Protein AF-A0AA43QFJ7-F1 (afdb_monomer_lite)

Secondary structure (DSSP, 8-state):
------------TTHHHHHHHHHHHHHHHHHHHHHHHHHHHHHHHHHHHHHHHHHHHHHHHHHHHHHHHHHH-----EE-TTS-EEPPP--HHHHS--HHHHHHHHHHHHHHHHHHHHHHHHHHHHHHHHHHTHHHHHHHHHHHHHHHHHHTT-

Organism: NCBI:txid258253

Structure (mmCIF, N/CA/C/O backbone):
data_AF-A0AA43QFJ7-F1
#
_entry.id   AF-A0AA43QFJ7-F1
#
loop_
_atom_site.group_PDB
_atom_site.id
_atom_site.type_symbol
_atom_site.label_atom_id
_atom_site.label_alt_id
_atom_site.label_comp_id
_atom_site.label_asym_id
_atom_site.label_entity_id
_atom_site.label_seq_id
_atom_site.pdbx_PDB_ins_code
_atom_site.Cartn_x
_atom_site.Cartn_y
_atom_site.Cartn_z
_atom_site.occupancy
_atom_site.B_iso_or_equiv
_atom_site.auth_seq_id
_atom_site.auth_comp_id
_atom_site.auth_asym_id
_atom_site.auth_atom_id
_atom_site.pdbx_PDB_model_num
ATOM 1 N N . MET A 1 1 ? -0.408 28.239 -64.544 1.00 41.22 1 MET A N 1
ATOM 2 C CA . MET A 1 1 ? 0.922 28.441 -63.925 1.00 41.22 1 MET A CA 1
ATOM 3 C C . MET A 1 1 ? 0.980 27.596 -62.665 1.00 41.22 1 MET A C 1
ATOM 5 O O . MET A 1 1 ? 0.421 27.984 -61.653 1.00 41.22 1 MET A O 1
ATOM 9 N N . SER A 1 2 ? 1.552 26.397 -62.775 1.00 46.28 2 SER A N 1
ATOM 10 C CA . SER A 1 2 ? 1.697 25.427 -61.686 1.00 46.28 2 SER A CA 1
ATOM 11 C C . SER A 1 2 ? 3.183 25.333 -61.350 1.00 46.28 2 SER A C 1
ATOM 13 O O . SER A 1 2 ? 3.989 25.099 -62.250 1.00 46.28 2 SER A O 1
ATOM 15 N N . ARG A 1 3 ? 3.562 25.575 -60.092 1.00 42.09 3 ARG A N 1
ATOM 16 C CA . ARG A 1 3 ? 4.912 25.294 -59.591 1.00 42.09 3 ARG A CA 1
ATOM 17 C C . ARG A 1 3 ? 4.813 24.133 -58.614 1.00 42.09 3 ARG A C 1
ATOM 19 O O . ARG A 1 3 ? 4.300 24.271 -57.510 1.00 42.09 3 ARG A O 1
ATOM 26 N N . SER A 1 4 ? 5.290 22.993 -59.099 1.00 46.59 4 SER A N 1
ATOM 27 C CA . SER A 1 4 ? 5.502 21.750 -58.374 1.00 46.59 4 SER A CA 1
ATOM 28 C C . SER A 1 4 ? 6.546 21.970 -57.280 1.00 46.59 4 SER A C 1
ATOM 30 O O . SER A 1 4 ? 7.730 22.127 -57.574 1.00 46.59 4 SER A O 1
ATOM 32 N N . SER A 1 5 ? 6.117 21.971 -56.020 1.00 48.91 5 SER A N 1
ATOM 33 C CA . SER A 1 5 ? 7.008 21.821 -54.867 1.00 48.91 5 SER A CA 1
ATOM 34 C C . SER A 1 5 ? 7.294 20.335 -54.669 1.00 48.91 5 SER A C 1
ATOM 36 O O . SER A 1 5 ? 6.715 19.678 -53.813 1.00 48.91 5 SER A O 1
ATOM 38 N N . SER A 1 6 ? 8.167 19.796 -55.515 1.00 50.19 6 SER A N 1
ATOM 39 C CA . SER A 1 6 ? 8.721 18.444 -55.392 1.00 50.19 6 SER A CA 1
ATOM 40 C C . SER A 1 6 ? 10.225 18.578 -55.189 1.00 50.19 6 SER A C 1
ATOM 42 O O . SER A 1 6 ? 11.027 18.182 -56.029 1.00 50.19 6 SER A O 1
ATOM 44 N N . ALA A 1 7 ? 10.607 19.239 -54.098 1.00 45.66 7 ALA A N 1
ATOM 45 C CA . ALA A 1 7 ? 11.996 19.354 -53.700 1.00 45.66 7 ALA A CA 1
ATOM 46 C C . ALA A 1 7 ? 12.342 18.192 -52.761 1.00 45.66 7 ALA A C 1
ATOM 48 O O . ALA A 1 7 ? 12.100 18.236 -51.562 1.00 45.66 7 ALA A O 1
ATOM 49 N N . LEU A 1 8 ? 12.947 17.172 -53.368 1.00 50.47 8 LEU A N 1
ATOM 50 C CA . LEU A 1 8 ? 14.216 16.640 -52.884 1.00 50.47 8 LEU A CA 1
ATOM 51 C C . LEU A 1 8 ? 14.206 15.926 -51.515 1.00 50.47 8 LEU A C 1
ATOM 53 O O . LEU A 1 8 ? 14.966 16.271 -50.616 1.00 50.47 8 LEU A O 1
ATOM 57 N N . SER A 1 9 ? 13.450 14.833 -51.395 1.00 52.19 9 SER A N 1
ATOM 58 C CA . SER A 1 9 ? 13.774 13.764 -50.438 1.00 52.19 9 SER A CA 1
ATOM 59 C C . SER A 1 9 ? 14.881 12.870 -51.019 1.00 52.19 9 SER A C 1
ATOM 61 O O . SER A 1 9 ? 14.648 11.713 -51.370 1.00 52.19 9 SER A O 1
ATOM 63 N N . LEU A 1 10 ? 16.088 13.415 -51.189 1.00 49.78 1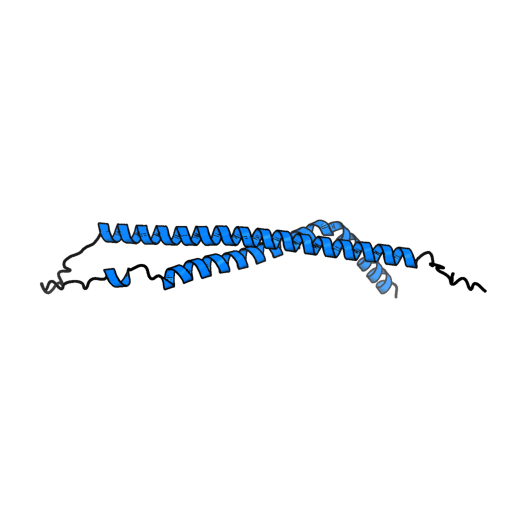0 LEU A N 1
ATOM 64 C CA . LEU A 1 10 ? 17.268 12.598 -51.470 1.00 49.78 10 LEU A CA 1
ATOM 65 C C . LEU A 1 10 ? 17.819 12.108 -50.126 1.00 49.78 10 LEU A C 1
ATOM 67 O O . LEU A 1 10 ? 18.790 12.645 -49.600 1.00 49.78 10 LEU A O 1
ATOM 71 N N . GLY A 1 11 ? 17.123 11.133 -49.537 1.00 50.56 11 GLY A N 1
ATOM 72 C CA . GLY A 1 11 ? 17.583 10.433 -48.344 1.00 50.56 11 GLY A CA 1
ATOM 73 C C . GLY A 1 11 ? 18.870 9.687 -48.675 1.00 50.56 11 GLY A C 1
ATOM 74 O O . GLY A 1 11 ? 18.864 8.750 -49.473 1.00 50.56 11 GLY A O 1
ATOM 75 N N . LEU A 1 12 ? 19.982 10.135 -48.095 1.00 55.50 12 LEU A N 1
ATOM 76 C CA . LEU A 1 12 ? 21.223 9.373 -48.081 1.00 55.50 12 LEU A CA 1
ATOM 77 C C . LEU A 1 12 ? 20.933 8.007 -47.436 1.00 55.50 12 LEU A C 1
ATOM 79 O O . LEU A 1 12 ? 20.275 7.971 -46.396 1.00 55.50 12 LEU A O 1
ATOM 83 N N . PRO A 1 13 ? 21.433 6.894 -47.999 1.00 55.53 13 PRO A N 1
ATOM 84 C CA . PRO A 1 13 ? 21.091 5.544 -47.553 1.00 55.53 13 PRO A CA 1
ATOM 85 C C . PRO A 1 13 ? 21.501 5.213 -46.110 1.00 55.53 13 PRO A C 1
ATOM 87 O O . PRO A 1 13 ? 21.195 4.122 -45.676 1.00 55.53 13 PRO A O 1
ATOM 90 N N . GLY A 1 14 ? 22.176 6.108 -45.378 1.00 63.06 14 GLY A N 1
ATOM 91 C CA . GLY A 1 14 ? 22.460 5.941 -43.947 1.00 63.06 14 GLY A CA 1
ATOM 92 C C . GLY A 1 14 ? 21.538 6.727 -43.004 1.00 63.06 14 GLY A C 1
ATOM 93 O O . GLY A 1 14 ? 21.453 6.377 -41.836 1.00 63.06 14 GLY A O 1
ATOM 94 N N . ASP A 1 15 ? 20.833 7.761 -43.481 1.00 73.81 15 ASP A N 1
ATOM 95 C CA . ASP A 1 15 ? 20.018 8.628 -42.609 1.00 73.81 15 ASP A CA 1
ATOM 96 C C . ASP A 1 15 ? 18.729 7.914 -42.178 1.00 73.81 15 ASP A C 1
ATOM 98 O O . ASP A 1 15 ? 18.428 7.831 -40.992 1.00 73.81 15 ASP A O 1
ATOM 102 N N . ASN A 1 16 ? 18.025 7.277 -43.122 1.00 74.69 16 ASN A N 1
ATOM 103 C CA . ASN A 1 16 ? 16.802 6.513 -42.837 1.00 74.69 16 ASN A CA 1
ATOM 104 C C . ASN A 1 16 ? 17.035 5.350 -41.858 1.00 74.69 16 ASN A C 1
ATOM 106 O O . ASN A 1 16 ? 16.166 5.051 -41.036 1.00 74.69 16 ASN A O 1
ATOM 110 N N . ASP A 1 17 ? 18.207 4.720 -41.923 1.00 77.00 17 ASP A N 1
ATOM 111 C CA . ASP A 1 17 ? 18.602 3.601 -41.066 1.00 77.00 17 ASP A CA 1
ATOM 112 C C . ASP A 1 17 ? 18.770 4.049 -39.608 1.00 77.00 17 ASP A C 1
ATOM 114 O O . ASP A 1 17 ? 18.406 3.333 -38.671 1.00 77.00 17 ASP A O 1
ATOM 118 N N . ASP A 1 18 ? 19.303 5.256 -39.414 1.00 75.94 18 ASP A N 1
ATOM 119 C CA . ASP A 1 18 ? 19.493 5.860 -38.101 1.00 75.94 18 ASP A CA 1
ATOM 120 C C . ASP A 1 18 ? 18.160 6.333 -37.503 1.00 75.94 18 ASP A C 1
ATOM 122 O O . ASP A 1 18 ? 17.945 6.187 -36.295 1.00 75.94 18 ASP A O 1
ATOM 126 N N . ILE A 1 19 ? 17.226 6.830 -38.328 1.00 78.56 19 ILE A N 1
ATOM 127 C CA . ILE A 1 19 ? 15.863 7.154 -37.868 1.00 78.56 19 ILE A CA 1
ATOM 128 C C . ILE A 1 19 ? 15.119 5.878 -37.454 1.00 78.56 19 ILE A C 1
ATOM 130 O O . ILE A 1 19 ? 14.473 5.862 -36.405 1.00 78.56 19 ILE A O 1
ATOM 134 N N . ALA A 1 20 ? 15.251 4.795 -38.226 1.00 81.44 20 ALA A N 1
ATOM 135 C CA . ALA A 1 20 ? 14.644 3.506 -37.898 1.00 81.44 20 ALA A CA 1
ATOM 136 C C . ALA A 1 20 ? 15.188 2.935 -36.578 1.00 81.44 20 ALA A C 1
ATOM 138 O O . ALA A 1 20 ? 14.407 2.518 -35.724 1.00 81.44 20 ALA A O 1
ATOM 139 N N . ARG A 1 21 ? 16.509 2.994 -36.352 1.00 77.50 21 ARG A N 1
ATOM 140 C CA . ARG A 1 21 ? 17.114 2.552 -35.082 1.00 77.50 21 ARG A CA 1
ATOM 141 C C . ARG A 1 21 ? 16.648 3.363 -33.880 1.00 77.50 21 ARG A C 1
ATOM 143 O O . ARG A 1 21 ? 16.335 2.776 -32.850 1.00 77.50 21 ARG A O 1
ATOM 150 N N . ARG A 1 22 ? 16.579 4.692 -34.001 1.00 79.94 22 ARG A N 1
ATOM 151 C CA . ARG A 1 22 ? 16.072 5.550 -32.917 1.00 79.94 22 ARG A CA 1
ATOM 152 C C . ARG A 1 22 ? 14.611 5.248 -32.602 1.00 79.94 22 ARG A C 1
ATOM 154 O O . ARG A 1 22 ? 14.245 5.183 -31.437 1.00 79.94 22 ARG A O 1
ATOM 161 N N . ALA A 1 23 ? 13.796 5.006 -33.628 1.00 81.81 23 ALA A N 1
ATOM 162 C CA . ALA A 1 23 ? 12.400 4.632 -33.441 1.00 81.81 23 ALA A CA 1
ATOM 163 C C . ALA A 1 23 ? 12.250 3.289 -32.702 1.00 81.81 23 ALA A C 1
ATOM 165 O O . ALA A 1 23 ? 11.375 3.164 -31.847 1.00 81.81 23 ALA A O 1
ATOM 166 N N . GLU A 1 24 ? 13.107 2.303 -32.988 1.00 82.00 24 GLU A N 1
ATOM 167 C CA . GLU A 1 24 ? 13.134 1.018 -32.274 1.00 82.00 24 GLU A CA 1
ATOM 168 C C . GLU A 1 24 ? 13.603 1.154 -30.815 1.00 82.00 24 GLU A C 1
ATOM 170 O O . GLU A 1 24 ? 13.032 0.516 -29.928 1.00 82.00 24 GLU A O 1
ATOM 175 N N . GLU A 1 25 ? 14.615 1.985 -30.548 1.00 81.62 25 GLU A N 1
ATOM 176 C CA . GLU A 1 25 ? 15.089 2.276 -29.186 1.00 81.62 25 GLU A CA 1
ATOM 177 C C . GLU A 1 25 ? 14.009 2.986 -28.359 1.00 81.62 25 GLU A C 1
ATOM 179 O O . GLU A 1 25 ? 13.677 2.526 -27.266 1.00 81.62 25 GLU A O 1
ATOM 184 N N . ASP A 1 26 ? 13.365 4.009 -28.925 1.00 83.75 26 ASP A N 1
ATOM 185 C CA . ASP A 1 26 ? 12.245 4.711 -28.294 1.00 83.75 26 ASP A CA 1
ATOM 186 C C . ASP A 1 26 ? 11.067 3.769 -27.996 1.00 83.75 26 ASP A C 1
ATOM 188 O O . ASP A 1 26 ? 10.393 3.898 -26.971 1.00 83.75 26 ASP A O 1
ATOM 192 N N . GLN A 1 27 ? 10.785 2.822 -28.898 1.00 82.50 27 GLN A N 1
ATOM 193 C CA . GLN A 1 27 ? 9.736 1.823 -28.701 1.00 82.50 27 GLN A CA 1
ATOM 194 C C . GLN A 1 27 ? 10.071 0.903 -27.521 1.00 82.50 27 GLN A C 1
ATOM 196 O O . GLN A 1 27 ? 9.234 0.676 -26.649 1.00 82.50 27 GLN A O 1
ATOM 201 N N . ARG A 1 28 ? 11.317 0.426 -27.462 1.00 79.75 28 ARG A N 1
ATOM 202 C CA . ARG A 1 28 ? 11.806 -0.466 -26.407 1.00 79.75 28 ARG A CA 1
ATOM 203 C C . ARG A 1 28 ? 11.820 0.208 -25.037 1.00 79.75 28 ARG A C 1
ATOM 205 O O . ARG A 1 28 ? 11.461 -0.432 -24.048 1.00 79.75 28 ARG A O 1
ATOM 212 N N . ASP A 1 29 ? 12.198 1.481 -24.974 1.00 80.31 29 ASP A N 1
ATOM 213 C CA . ASP A 1 29 ? 12.162 2.257 -23.735 1.00 80.31 29 ASP A CA 1
ATOM 214 C C . ASP A 1 29 ? 10.722 2.434 -23.243 1.00 80.31 29 ASP A C 1
ATOM 216 O O . ASP A 1 29 ? 10.438 2.203 -22.064 1.00 80.31 29 ASP A O 1
ATOM 220 N N . ARG A 1 30 ? 9.781 2.750 -24.146 1.00 83.19 30 ARG A N 1
ATOM 221 C CA . ARG A 1 30 ? 8.348 2.816 -23.815 1.00 83.19 30 ARG A CA 1
ATOM 222 C C . ARG A 1 30 ? 7.829 1.487 -23.271 1.00 83.19 30 ARG A C 1
ATOM 224 O O . ARG A 1 30 ? 7.177 1.487 -22.229 1.00 83.19 30 ARG A O 1
ATOM 231 N N . ASP A 1 31 ? 8.169 0.372 -23.909 1.00 82.50 31 ASP A N 1
ATOM 232 C CA . ASP A 1 31 ? 7.750 -0.962 -23.469 1.00 82.50 31 ASP A CA 1
ATOM 233 C C . ASP A 1 31 ? 8.315 -1.319 -22.082 1.00 82.50 31 ASP A C 1
ATOM 235 O O . ASP A 1 31 ? 7.616 -1.901 -21.244 1.00 82.50 31 ASP A O 1
ATOM 239 N N . ALA A 1 32 ? 9.561 -0.927 -21.795 1.00 78.44 32 ALA A N 1
ATOM 240 C CA . ALA A 1 32 ? 10.181 -1.121 -20.486 1.00 78.44 32 ALA A CA 1
ATOM 241 C C . ALA A 1 32 ? 9.493 -0.287 -19.390 1.00 78.44 32 ALA A C 1
ATOM 243 O O . ALA A 1 32 ? 9.218 -0.803 -18.301 1.00 78.44 32 ALA A O 1
ATOM 244 N N . PHE A 1 33 ? 9.164 0.977 -19.672 1.00 82.25 33 PHE A N 1
ATOM 245 C CA . PHE A 1 33 ? 8.394 1.820 -18.753 1.00 82.25 33 PHE A CA 1
ATOM 246 C C . PHE A 1 33 ? 6.989 1.267 -18.502 1.00 82.25 33 PHE A C 1
ATOM 248 O O . PHE A 1 33 ? 6.526 1.247 -17.355 1.00 82.25 33 PHE A O 1
ATOM 255 N N . ASP A 1 34 ? 6.321 0.774 -19.543 1.00 84.38 34 ASP A N 1
ATOM 256 C CA . A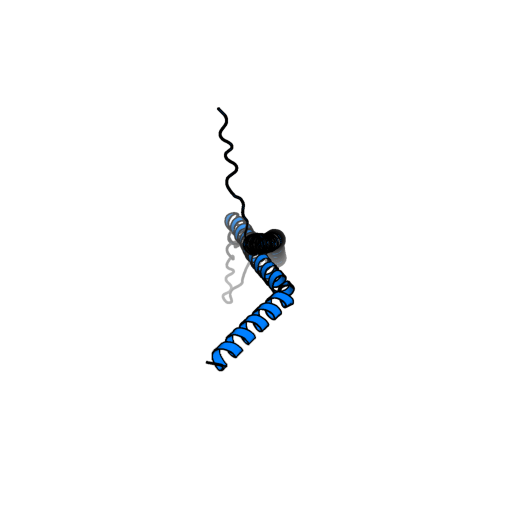SP A 1 34 ? 4.980 0.201 -19.440 1.00 84.38 34 ASP A CA 1
ATOM 257 C C . ASP A 1 34 ? 4.985 -1.078 -18.585 1.00 84.38 34 ASP A C 1
ATOM 259 O O . ASP A 1 34 ? 4.123 -1.272 -17.719 1.00 84.38 34 ASP A O 1
ATOM 263 N N . ALA A 1 35 ? 6.016 -1.914 -18.738 1.00 78.56 35 ALA A N 1
ATOM 264 C CA . ALA A 1 35 ? 6.219 -3.106 -17.920 1.00 78.56 35 ALA A CA 1
ATOM 265 C C . ALA A 1 35 ? 6.417 -2.770 -16.430 1.00 78.56 35 ALA A C 1
ATOM 267 O O . ALA A 1 35 ? 5.742 -3.356 -15.578 1.00 78.56 35 ALA A O 1
ATOM 268 N N . VAL A 1 36 ? 7.277 -1.794 -16.108 1.00 80.94 36 VAL A N 1
ATOM 269 C CA . VAL A 1 36 ? 7.497 -1.320 -14.725 1.00 80.94 36 VAL A CA 1
ATOM 270 C C . VAL A 1 36 ? 6.215 -0.747 -14.126 1.00 80.94 36 VAL A C 1
ATOM 272 O O . VAL A 1 36 ? 5.888 -1.000 -12.964 1.00 80.94 36 VAL A O 1
ATOM 275 N N . THR A 1 37 ? 5.459 0.005 -14.923 1.00 82.81 37 THR A N 1
ATOM 276 C CA . THR A 1 37 ? 4.215 0.642 -14.485 1.00 82.81 37 THR A CA 1
ATOM 277 C C . THR A 1 37 ? 3.162 -0.413 -14.149 1.00 82.81 37 THR A C 1
ATOM 279 O O . THR A 1 37 ? 2.534 -0.347 -13.090 1.00 82.81 37 THR A O 1
ATOM 282 N N . ARG A 1 38 ? 3.020 -1.452 -14.982 1.00 82.38 38 ARG A N 1
ATOM 283 C CA . ARG A 1 38 ? 2.104 -2.574 -14.721 1.00 82.38 38 ARG A CA 1
ATOM 284 C C . ARG A 1 38 ? 2.480 -3.352 -13.465 1.00 82.38 38 ARG A C 1
ATOM 286 O O . ARG A 1 38 ? 1.607 -3.626 -12.641 1.00 82.38 38 ARG A O 1
ATOM 293 N N . THR A 1 39 ? 3.754 -3.694 -13.274 1.00 82.31 39 THR A N 1
ATOM 294 C CA . THR A 1 39 ? 4.176 -4.428 -12.070 1.00 82.31 39 THR A CA 1
ATOM 295 C C . THR A 1 39 ? 4.054 -3.578 -10.809 1.00 82.31 39 THR A C 1
ATOM 297 O O . THR A 1 39 ? 3.668 -4.106 -9.767 1.00 82.31 39 THR A O 1
ATOM 300 N N . SER A 1 40 ? 4.297 -2.268 -10.893 1.00 81.56 40 SER A N 1
ATOM 301 C CA . SER A 1 40 ? 4.066 -1.324 -9.794 1.00 81.56 40 SER A CA 1
ATOM 302 C C . SER A 1 40 ? 2.588 -1.239 -9.407 1.00 81.56 40 SER A C 1
ATOM 304 O O . SER A 1 40 ? 2.247 -1.356 -8.229 1.00 81.56 40 SER A O 1
ATOM 306 N N . LEU A 1 41 ? 1.685 -1.126 -10.388 1.00 84.50 41 LEU A N 1
ATOM 307 C CA . LEU A 1 41 ? 0.236 -1.116 -10.156 1.00 84.50 41 LEU A CA 1
ATOM 308 C C . LEU A 1 41 ? -0.245 -2.421 -9.510 1.00 84.50 41 LEU A C 1
ATOM 310 O O . LEU A 1 41 ? -0.985 -2.390 -8.522 1.00 84.50 41 LEU A O 1
ATOM 314 N N . ASN A 1 42 ? 0.226 -3.564 -10.012 1.00 85.50 42 ASN A N 1
ATOM 315 C CA . ASN A 1 42 ? -0.090 -4.875 -9.445 1.00 85.50 42 ASN A CA 1
ATOM 316 C C . ASN A 1 42 ? 0.444 -5.013 -8.012 1.00 85.50 42 ASN A C 1
ATOM 318 O O . ASN A 1 42 ? -0.268 -5.491 -7.124 1.00 85.50 42 ASN A O 1
ATOM 322 N N . GLY A 1 43 ? 1.668 -4.543 -7.765 1.00 80.25 43 GLY A N 1
ATOM 323 C CA . GLY A 1 43 ? 2.273 -4.502 -6.439 1.00 80.25 43 GLY A CA 1
ATOM 324 C C . GLY A 1 43 ? 1.485 -3.624 -5.469 1.00 80.25 43 GLY A C 1
ATOM 325 O O . GLY A 1 43 ? 1.210 -4.043 -4.346 1.00 80.25 43 GLY A O 1
ATOM 326 N N . ARG A 1 44 ? 1.030 -2.445 -5.910 1.00 84.06 44 ARG A N 1
ATOM 327 C CA . ARG A 1 44 ? 0.211 -1.525 -5.107 1.00 84.06 44 ARG A CA 1
ATOM 328 C C . ARG A 1 44 ? -1.126 -2.145 -4.714 1.00 84.06 44 ARG A C 1
ATOM 330 O O . ARG A 1 44 ? -1.513 -2.068 -3.550 1.00 84.06 44 ARG A O 1
ATOM 337 N N . ASN A 1 45 ? -1.814 -2.781 -5.662 1.00 86.81 45 ASN A N 1
ATOM 338 C CA . ASN A 1 45 ? -3.095 -3.441 -5.405 1.00 86.81 45 ASN A CA 1
ATOM 339 C C . ASN A 1 45 ? -2.928 -4.622 -4.441 1.00 86.81 45 ASN A C 1
ATOM 341 O O . ASN A 1 45 ? -3.686 -4.751 -3.481 1.00 86.81 45 ASN A O 1
ATOM 345 N N . THR A 1 46 ? -1.892 -5.438 -4.647 1.00 86.19 46 THR A N 1
ATOM 346 C CA . THR A 1 46 ? -1.577 -6.572 -3.764 1.00 86.19 46 THR A CA 1
ATOM 347 C C . THR A 1 46 ? -1.221 -6.090 -2.358 1.00 86.19 46 THR A C 1
ATOM 349 O O . THR A 1 46 ? -1.736 -6.615 -1.373 1.00 86.19 46 THR A O 1
ATOM 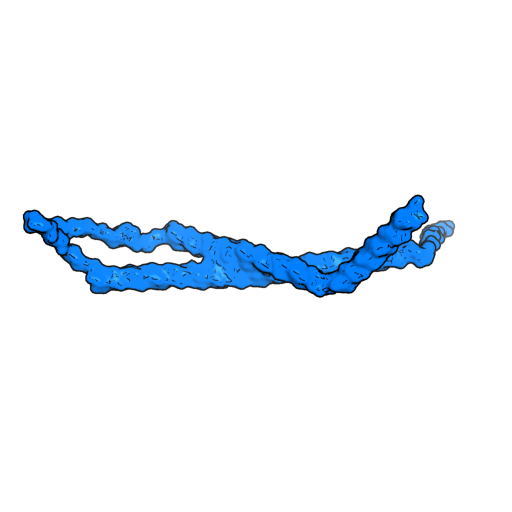352 N N . GLY A 1 47 ? -0.406 -5.038 -2.257 1.00 81.44 47 GLY A N 1
ATOM 353 C CA . GLY A 1 47 ? -0.049 -4.395 -0.996 1.00 81.44 47 GLY A CA 1
ATOM 354 C C . GLY A 1 47 ? -1.263 -3.833 -0.258 1.00 81.44 47 GLY A C 1
ATOM 355 O O . GLY A 1 47 ? -1.397 -4.053 0.941 1.00 81.44 47 GLY A O 1
ATOM 356 N N . LEU A 1 48 ? -2.197 -3.187 -0.962 1.00 86.75 48 LEU A N 1
ATOM 357 C CA . LEU A 1 48 ? -3.440 -2.678 -0.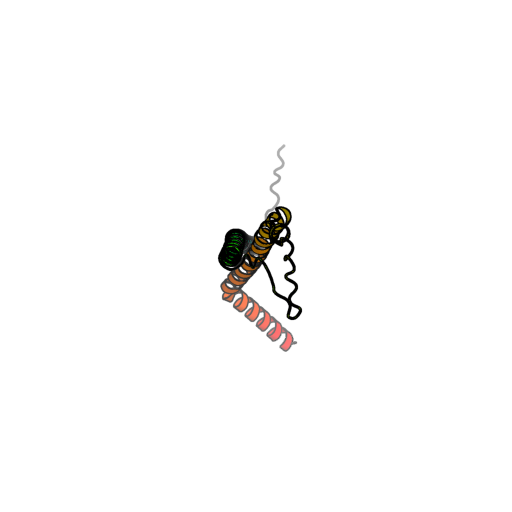374 1.00 86.75 48 LEU A CA 1
ATOM 358 C C . LEU A 1 48 ? -4.295 -3.811 0.216 1.00 86.75 48 LEU A C 1
ATOM 360 O O . LEU A 1 48 ? -4.739 -3.714 1.360 1.00 86.75 48 LEU A O 1
ATOM 364 N N . VAL A 1 49 ? -4.508 -4.894 -0.542 1.00 88.06 49 VAL A N 1
ATOM 365 C CA . VAL A 1 49 ? -5.289 -6.056 -0.083 1.00 88.06 49 VAL A CA 1
ATOM 366 C C . VAL A 1 49 ? -4.639 -6.686 1.148 1.00 88.06 49 VAL A C 1
ATOM 368 O O . VAL A 1 49 ? -5.319 -6.943 2.144 1.00 88.06 49 VAL A O 1
ATOM 371 N N . LEU A 1 50 ? -3.316 -6.868 1.119 1.00 88.19 50 LEU A N 1
ATOM 372 C CA . LEU A 1 50 ? -2.557 -7.408 2.244 1.00 88.19 50 LEU A CA 1
ATOM 373 C C . LEU A 1 50 ? -2.633 -6.488 3.475 1.00 88.19 50 LEU A C 1
ATOM 375 O O . LEU A 1 50 ? -2.847 -6.958 4.590 1.00 88.19 50 LEU A O 1
ATOM 379 N N . GLY A 1 51 ? -2.517 -5.173 3.274 1.00 84.38 51 GLY A N 1
ATOM 380 C CA . GLY A 1 51 ? -2.605 -4.161 4.327 1.00 84.38 51 GLY A CA 1
ATOM 381 C C . GLY A 1 51 ? -3.974 -4.115 5.001 1.00 84.38 51 GLY A C 1
ATOM 382 O O . GLY A 1 51 ? -4.061 -4.055 6.229 1.00 84.38 51 GLY A O 1
ATOM 383 N N . ILE A 1 52 ? -5.054 -4.210 4.219 1.00 85.69 52 ILE A N 1
ATOM 384 C CA . ILE A 1 52 ? -6.420 -4.314 4.749 1.00 85.69 52 ILE A CA 1
ATOM 385 C C . ILE A 1 52 ? -6.593 -5.632 5.516 1.00 85.69 52 ILE A C 1
ATOM 387 O O . ILE A 1 52 ? -7.136 -5.624 6.624 1.00 85.69 52 ILE A O 1
ATOM 391 N N . GLY A 1 53 ? -6.096 -6.751 4.978 1.00 86.81 53 GLY A N 1
ATOM 392 C CA . GLY A 1 53 ? -6.126 -8.052 5.652 1.00 86.81 53 GLY A CA 1
ATOM 393 C C . GLY A 1 53 ? -5.408 -8.030 7.005 1.00 86.81 53 GLY A C 1
ATOM 394 O O . GLY A 1 53 ? -5.960 -8.480 8.012 1.00 86.81 53 GLY A O 1
ATOM 395 N N . LEU A 1 54 ? -4.225 -7.415 7.061 1.00 85.94 54 LEU A N 1
ATOM 396 C CA . LEU A 1 54 ? -3.458 -7.233 8.291 1.00 85.94 54 LEU A CA 1
ATOM 397 C C . LEU A 1 54 ? -4.205 -6.350 9.302 1.00 85.94 54 LEU A C 1
ATOM 399 O O . LEU A 1 54 ? -4.278 -6.689 10.483 1.00 85.94 54 LEU A O 1
ATOM 403 N N . ALA A 1 55 ? -4.837 -5.263 8.853 1.00 84.44 55 ALA A N 1
ATOM 404 C CA . ALA A 1 55 ? -5.650 -4.411 9.721 1.00 84.44 55 ALA A CA 1
ATOM 405 C C . ALA A 1 55 ? -6.839 -5.173 10.342 1.00 84.44 55 ALA A C 1
ATOM 407 O O . ALA A 1 55 ? -7.134 -5.011 11.531 1.00 84.44 55 ALA A O 1
ATOM 408 N N . VAL A 1 56 ? -7.500 -6.042 9.568 1.00 83.50 56 VAL A N 1
ATOM 409 C CA . VAL A 1 56 ? -8.575 -6.917 10.069 1.00 83.50 56 VAL A CA 1
ATOM 410 C C . VAL A 1 56 ? -8.034 -7.938 11.071 1.00 83.50 56 VAL A C 1
ATOM 412 O O . VAL A 1 56 ? -8.659 -8.159 12.111 1.00 83.50 56 VAL A O 1
ATOM 415 N N . TYR A 1 57 ? -6.868 -8.526 10.804 1.00 86.00 57 TYR A N 1
ATOM 416 C CA . TYR A 1 57 ? -6.217 -9.461 11.719 1.00 86.00 57 TYR A CA 1
ATOM 417 C C . TYR A 1 57 ? -5.875 -8.808 13.069 1.00 86.00 57 TYR A C 1
ATOM 419 O O . TYR A 1 57 ? -6.299 -9.304 14.112 1.00 86.00 57 TYR A O 1
ATOM 427 N N . LEU A 1 58 ? -5.222 -7.638 13.063 1.00 82.44 58 LEU A N 1
ATOM 428 C CA . LEU A 1 58 ? -4.918 -6.882 14.288 1.00 82.44 58 LEU A CA 1
ATOM 429 C C . LEU A 1 58 ? -6.176 -6.539 15.095 1.00 82.44 58 LEU A C 1
ATOM 431 O O . LEU A 1 58 ? -6.143 -6.496 16.328 1.00 82.44 58 LEU A O 1
ATOM 435 N N . ARG A 1 59 ? -7.296 -6.285 14.413 1.00 79.44 59 ARG A N 1
ATOM 436 C CA . ARG A 1 59 ? -8.577 -6.029 15.072 1.00 79.44 59 ARG A CA 1
ATOM 437 C C . ARG A 1 59 ? -9.121 -7.281 15.760 1.00 79.44 59 ARG A C 1
ATOM 439 O O . ARG A 1 59 ? -9.595 -7.168 16.889 1.00 79.44 59 ARG A O 1
ATOM 446 N N . ARG A 1 60 ? -9.018 -8.444 15.110 1.00 81.12 60 ARG A N 1
ATOM 447 C CA . ARG A 1 60 ? -9.450 -9.742 15.656 1.00 81.12 60 ARG A CA 1
ATOM 448 C C . ARG A 1 60 ? -8.642 -10.153 16.886 1.00 81.12 60 ARG A C 1
ATOM 450 O O . ARG A 1 60 ? -9.230 -10.556 17.886 1.00 81.12 60 ARG A O 1
ATOM 457 N N . GLU A 1 61 ? -7.324 -9.988 16.850 1.00 81.50 61 GLU A N 1
ATOM 458 C CA . GLU A 1 61 ? -6.466 -10.306 17.999 1.00 81.50 61 GLU A CA 1
ATOM 459 C C . GLU A 1 61 ? -6.765 -9.413 19.205 1.00 81.50 61 GLU A C 1
ATOM 461 O O . GLU A 1 61 ? -6.884 -9.891 20.332 1.00 81.50 61 GLU A O 1
ATOM 466 N N . LYS A 1 62 ? -7.021 -8.119 18.980 1.00 74.44 62 LYS A N 1
ATOM 467 C CA . LYS A 1 62 ? -7.446 -7.226 20.066 1.00 74.44 62 LYS A CA 1
ATOM 468 C C . LYS A 1 62 ? -8.774 -7.650 20.679 1.00 74.44 62 LYS A C 1
ATOM 470 O O . LYS A 1 62 ? -8.887 -7.640 21.898 1.00 74.44 62 LYS A O 1
ATOM 475 N N . THR A 1 63 ? -9.768 -8.032 19.875 1.00 77.19 63 THR A N 1
ATOM 476 C CA . THR A 1 63 ? -11.046 -8.522 20.418 1.00 77.19 63 THR A CA 1
ATOM 477 C C . THR A 1 63 ? -10.884 -9.817 21.211 1.00 77.19 63 THR A C 1
ATOM 479 O O . THR A 1 63 ? -11.522 -9.954 22.247 1.00 77.19 63 THR A O 1
ATOM 482 N N . ARG A 1 64 ? -9.982 -10.715 20.794 1.00 78.56 64 ARG A N 1
ATOM 483 C CA . ARG A 1 64 ? -9.668 -11.950 21.529 1.00 78.56 64 ARG A CA 1
ATOM 484 C C . ARG A 1 64 ? -8.999 -11.668 22.869 1.00 78.56 64 ARG A C 1
ATOM 486 O O . ARG A 1 64 ? -9.403 -12.238 23.869 1.00 78.56 64 ARG A O 1
ATOM 493 N N . LEU A 1 65 ? -8.039 -10.744 22.907 1.00 74.94 65 LEU A N 1
ATOM 494 C CA . LEU A 1 65 ? -7.422 -10.276 24.154 1.00 74.94 65 LEU A CA 1
ATOM 495 C C . LEU A 1 65 ? -8.458 -9.644 25.093 1.00 74.94 65 LEU A C 1
ATOM 497 O O . LEU A 1 65 ? -8.438 -9.889 26.294 1.00 74.94 65 LEU A O 1
ATOM 501 N N . PHE A 1 66 ? -9.390 -8.865 24.541 1.00 72.62 66 PHE A N 1
ATOM 502 C CA . PHE A 1 66 ? -10.492 -8.280 25.301 1.00 72.62 66 PHE A CA 1
ATOM 503 C C . PHE A 1 66 ? -11.413 -9.312 25.923 1.00 72.62 66 PHE A C 1
ATOM 505 O O . PHE A 1 66 ? -11.791 -9.191 27.085 1.00 72.62 66 PHE A O 1
ATOM 512 N N . GLU A 1 67 ? -11.794 -10.302 25.133 1.00 72.56 67 GLU A N 1
ATOM 513 C CA . GLU A 1 67 ? -12.658 -11.384 25.564 1.00 72.56 67 GLU A CA 1
ATOM 514 C C . GLU A 1 67 ? -11.949 -12.270 26.591 1.00 72.56 67 GLU A C 1
ATOM 516 O O . GLU A 1 67 ? -12.521 -12.550 27.639 1.00 72.56 67 GLU A O 1
ATOM 521 N N . ALA A 1 68 ? -10.673 -12.591 26.368 1.00 69.06 68 ALA A N 1
ATOM 522 C CA . ALA A 1 68 ? -9.844 -13.332 27.310 1.00 69.06 68 ALA A CA 1
ATOM 523 C C . ALA A 1 68 ? -9.690 -12.600 28.650 1.00 69.06 68 ALA A C 1
ATOM 525 O O . ALA A 1 68 ? -9.890 -13.219 29.685 1.00 69.06 68 ALA A O 1
ATOM 526 N N . MET A 1 69 ? -9.424 -11.287 28.659 1.00 63.78 69 MET A N 1
ATOM 527 C CA . MET A 1 69 ? -9.356 -10.514 29.910 1.00 63.78 69 MET A CA 1
ATOM 528 C C . MET A 1 69 ? -10.724 -10.363 30.581 1.00 63.78 69 MET A C 1
ATOM 530 O O . MET A 1 69 ? -10.825 -10.425 31.801 1.00 63.78 69 MET A O 1
ATOM 534 N N . LYS A 1 70 ? -11.803 -10.229 29.801 1.00 64.12 70 LYS A N 1
ATOM 535 C CA . LYS A 1 70 ? -13.170 -10.181 30.336 1.00 64.12 70 LYS A CA 1
ATOM 536 C C . LYS A 1 70 ? -13.592 -11.508 30.981 1.00 64.12 70 LYS A C 1
ATOM 538 O O . LYS A 1 70 ? -14.355 -11.480 31.943 1.00 64.12 70 LYS A O 1
ATOM 543 N N . ILE A 1 71 ? -13.136 -12.640 30.442 1.00 54.38 71 ILE A N 1
ATOM 544 C CA . ILE A 1 71 ? -13.382 -13.982 30.989 1.00 54.38 71 ILE A CA 1
ATOM 545 C C . ILE A 1 71 ? -12.439 -14.271 32.167 1.00 54.38 71 ILE A C 1
ATOM 547 O O . ILE A 1 71 ? -12.855 -14.917 33.123 1.00 54.38 71 ILE A O 1
ATOM 551 N N . ALA A 1 72 ? -11.198 -13.776 32.117 1.00 55.81 72 ALA A N 1
ATOM 552 C CA . ALA A 1 72 ? -10.191 -14.013 33.145 1.00 55.81 72 ALA A CA 1
ATOM 553 C C . ALA A 1 72 ? -10.413 -13.179 34.414 1.00 55.81 72 ALA A C 1
ATOM 555 O O . ALA A 1 72 ? -10.168 -13.680 35.506 1.00 55.81 72 ALA A O 1
ATOM 556 N N . GLU A 1 73 ? -10.870 -11.927 34.308 1.00 53.81 73 GLU A N 1
ATOM 557 C CA . GLU A 1 73 ? -10.646 -10.970 35.390 1.00 53.81 73 GLU A CA 1
ATOM 558 C C . GLU A 1 73 ? -11.712 -9.862 35.455 1.00 53.81 73 GLU A C 1
ATOM 560 O O . GLU A 1 73 ? -11.631 -8.803 34.835 1.00 53.81 73 GLU A O 1
ATOM 565 N N . ARG A 1 74 ? -12.686 -10.051 36.346 1.00 52.34 74 ARG A N 1
ATOM 566 C CA . ARG A 1 74 ? -13.057 -8.972 37.268 1.00 52.34 74 ARG A CA 1
ATOM 567 C C . ARG A 1 74 ? -12.492 -9.352 38.640 1.00 52.34 74 ARG A C 1
ATOM 569 O O . ARG A 1 74 ? -13.213 -9.996 39.397 1.00 52.34 74 ARG A O 1
ATOM 576 N N . PRO A 1 75 ? -11.235 -9.031 38.989 1.00 53.25 75 PRO A N 1
ATOM 577 C CA . PRO A 1 75 ? -10.791 -9.166 40.364 1.00 53.25 75 PRO A CA 1
ATOM 578 C C . PRO A 1 75 ? -11.455 -8.023 41.138 1.00 53.25 75 PRO A C 1
ATOM 580 O O . PRO A 1 75 ? -11.076 -6.862 41.017 1.00 53.25 75 PRO A O 1
ATOM 583 N N . ILE A 1 76 ? -12.526 -8.345 41.867 1.00 53.78 76 ILE A N 1
ATOM 584 C CA . ILE A 1 76 ? -13.366 -7.361 42.575 1.00 53.78 76 ILE A CA 1
ATOM 585 C C . ILE A 1 76 ? -12.638 -6.794 43.813 1.00 53.78 76 ILE A C 1
ATOM 587 O O . ILE A 1 76 ? -13.062 -5.789 44.371 1.00 53.78 76 ILE A O 1
ATOM 591 N N . ALA A 1 77 ? -11.502 -7.365 44.222 1.00 55.16 77 ALA A N 1
ATOM 592 C CA . ALA A 1 77 ? -10.657 -6.799 45.267 1.00 55.16 77 ALA A CA 1
ATOM 593 C C . ALA A 1 77 ? -9.229 -7.344 45.174 1.00 55.16 77 ALA A C 1
ATOM 595 O O . ALA A 1 77 ? -9.032 -8.553 45.048 1.00 55.16 77 ALA A O 1
ATOM 596 N N . VAL A 1 78 ? -8.237 -6.464 45.304 1.00 57.81 78 VAL A N 1
ATOM 597 C CA . VAL A 1 78 ? -6.872 -6.859 45.669 1.00 57.81 78 VAL A CA 1
ATOM 598 C C . VAL A 1 78 ? -6.755 -6.611 47.170 1.00 57.81 78 VAL A C 1
ATOM 600 O O . VAL A 1 78 ? -6.931 -5.483 47.631 1.00 57.81 78 VAL A O 1
ATOM 603 N N . VAL A 1 79 ? -6.535 -7.669 47.952 1.00 58.38 79 VAL A N 1
ATOM 604 C CA . VAL A 1 79 ? -6.315 -7.545 49.397 1.00 58.38 79 VAL A CA 1
ATOM 605 C C . VAL A 1 79 ? -4.852 -7.173 49.585 1.00 58.38 79 VAL A C 1
ATOM 607 O O . VAL A 1 79 ? -3.967 -8.000 49.366 1.00 58.38 79 VAL A O 1
ATOM 610 N N . LEU A 1 80 ? -4.578 -5.916 49.938 1.00 67.06 80 LEU A N 1
ATOM 611 C CA . LEU A 1 80 ? -3.218 -5.525 50.293 1.00 67.06 80 LEU A CA 1
ATOM 612 C C . LEU A 1 80 ? -2.788 -6.297 51.555 1.00 67.06 80 LEU A C 1
ATOM 614 O O . LEU A 1 80 ? -3.641 -6.617 52.387 1.00 67.06 80 LEU A O 1
ATOM 618 N N . PRO A 1 81 ? -1.478 -6.524 51.773 1.00 58.31 81 PRO A N 1
ATOM 619 C CA . PRO A 1 81 ? -0.953 -7.161 52.991 1.00 58.31 81 PRO A CA 1
ATOM 620 C C . PRO A 1 81 ? -1.441 -6.512 54.301 1.00 58.31 81 PRO A C 1
ATOM 622 O O . PRO A 1 81 ? -1.408 -7.128 55.359 1.00 58.31 81 PRO A O 1
ATOM 625 N N . ASN A 1 82 ? -1.947 -5.279 54.208 1.00 54.97 82 ASN A N 1
ATOM 626 C CA . ASN A 1 82 ? -2.474 -4.467 55.301 1.00 54.97 82 ASN A CA 1
ATOM 627 C C . ASN A 1 82 ? -3.982 -4.683 55.566 1.00 54.97 82 ASN A C 1
ATOM 629 O O . ASN A 1 82 ? -4.592 -3.896 56.286 1.00 54.97 82 ASN A O 1
ATOM 633 N N . GLY A 1 83 ? -4.622 -5.684 54.949 1.00 58.78 83 GLY A N 1
ATOM 634 C CA . GLY A 1 83 ? -6.027 -6.044 55.189 1.00 58.78 83 GLY A CA 1
ATOM 635 C C . GLY A 1 83 ? -7.072 -5.063 54.639 1.00 58.78 83 GLY A C 1
ATOM 636 O O . GLY A 1 83 ? -8.269 -5.307 54.778 1.00 58.78 83 GLY A O 1
ATOM 637 N N . LYS A 1 84 ? -6.660 -3.968 53.987 1.00 55.28 84 LYS A N 1
ATOM 638 C CA . LYS A 1 84 ? -7.572 -3.069 53.267 1.00 55.28 84 LYS A CA 1
ATOM 639 C C . LYS A 1 84 ? -7.813 -3.590 51.851 1.00 55.28 84 LYS A C 1
ATOM 641 O O . LYS A 1 84 ? -6.874 -3.723 51.069 1.00 55.28 84 LYS A O 1
ATOM 646 N N . ALA A 1 85 ? -9.076 -3.869 51.541 1.00 53.91 85 ALA A N 1
ATOM 647 C CA . ALA A 1 85 ? -9.541 -4.120 50.184 1.00 53.91 85 ALA A CA 1
ATOM 648 C C . ALA A 1 85 ? -9.807 -2.771 49.506 1.00 53.91 85 ALA A C 1
ATOM 650 O O . ALA A 1 85 ? -10.679 -2.019 49.943 1.00 53.91 85 ALA A O 1
ATOM 651 N N . GLU A 1 86 ? -9.040 -2.450 48.469 1.00 59.47 86 GLU A N 1
ATOM 652 C CA . GLU A 1 86 ? -9.229 -1.231 47.684 1.00 59.47 86 GLU A CA 1
ATOM 653 C C . GLU A 1 86 ? -9.845 -1.602 46.332 1.00 59.47 86 GLU A C 1
ATOM 655 O O . GLU A 1 86 ? -9.397 -2.534 45.657 1.00 59.47 86 GLU A O 1
ATOM 660 N N . HIS A 1 87 ? -10.936 -0.924 45.971 1.00 57.66 87 HIS A N 1
ATOM 661 C CA . HIS A 1 87 ? -11.666 -1.218 44.745 1.00 57.66 87 HIS A CA 1
ATOM 662 C C . HIS A 1 87 ? -10.837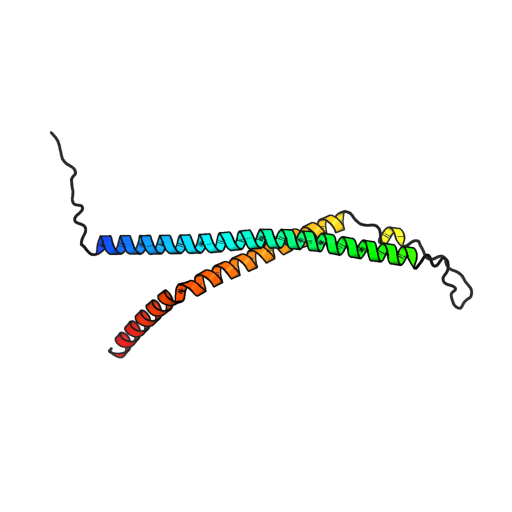 -0.719 43.561 1.00 57.66 87 HIS A C 1
ATOM 664 O O . HIS A 1 87 ? -10.600 0.482 43.427 1.00 57.66 87 HIS A O 1
ATOM 670 N N . LEU A 1 88 ? -10.395 -1.634 42.697 1.00 58.03 88 LEU A N 1
ATOM 671 C CA . LEU A 1 88 ? -9.689 -1.256 41.477 1.00 58.03 88 LEU A CA 1
ATOM 672 C C . LEU A 1 88 ? -10.622 -0.373 40.624 1.00 58.03 88 LEU A C 1
ATOM 674 O O . LEU A 1 88 ? -11.756 -0.798 40.360 1.00 58.03 88 LEU A O 1
ATOM 678 N N . PRO A 1 89 ? -10.200 0.843 40.228 1.00 63.72 89 PRO A N 1
ATOM 679 C CA . PRO A 1 89 ? -11.012 1.712 39.388 1.00 63.72 89 PRO A CA 1
ATOM 680 C C . PRO A 1 89 ? -11.262 1.037 38.038 1.00 63.72 89 PRO A C 1
ATOM 682 O O . PRO A 1 89 ? -10.387 0.363 37.496 1.00 63.72 89 PRO A O 1
ATOM 685 N N . ASP A 1 90 ? -12.471 1.204 37.504 1.00 60.47 90 ASP A N 1
ATOM 686 C CA . ASP A 1 90 ? -12.897 0.549 36.269 1.00 60.47 90 ASP A CA 1
ATOM 687 C C . ASP A 1 90 ? -11.997 0.964 35.090 1.00 60.47 90 ASP A C 1
ATOM 689 O O . ASP A 1 90 ? -12.011 2.111 34.639 1.00 60.47 90 ASP A O 1
ATOM 693 N N . LEU A 1 91 ? -11.192 0.019 34.596 1.00 61.31 91 LEU A N 1
ATOM 694 C CA . LEU A 1 91 ? -10.274 0.199 33.465 1.00 61.31 91 LEU A CA 1
ATOM 695 C C . LEU A 1 91 ? -10.978 0.013 32.107 1.00 61.31 91 LEU A C 1
ATOM 697 O O . LEU A 1 91 ? -10.391 0.307 31.059 1.00 61.31 91 LEU A O 1
ATOM 701 N N . ALA A 1 92 ? -12.247 -0.423 32.095 1.00 61.41 92 ALA A N 1
ATOM 702 C CA . ALA A 1 92 ? -13.045 -0.592 30.880 1.00 61.41 92 ALA A CA 1
ATOM 703 C C . ALA A 1 92 ? -13.098 0.645 29.949 1.00 61.41 92 ALA A C 1
ATOM 705 O O . ALA A 1 92 ? -13.111 0.454 28.725 1.00 61.41 92 ALA A O 1
ATOM 706 N N . PRO A 1 93 ? -13.076 1.907 30.435 1.00 61.62 93 PRO A N 1
ATOM 707 C CA . PRO A 1 93 ? -13.081 3.088 29.571 1.00 61.62 93 PRO A CA 1
ATOM 708 C C . PRO A 1 93 ? -11.812 3.235 28.720 1.00 61.62 93 PRO A C 1
ATOM 710 O O . PRO A 1 93 ? -11.903 3.614 27.552 1.00 61.62 93 PRO A O 1
ATOM 713 N N . PHE A 1 94 ? -10.637 2.898 29.262 1.00 59.91 94 PHE A N 1
ATOM 714 C CA . PHE A 1 94 ? -9.339 3.041 28.575 1.00 59.91 94 PHE A CA 1
ATOM 715 C C . PHE A 1 94 ? -9.102 1.974 27.508 1.00 59.91 94 PHE A C 1
ATOM 717 O O . PHE A 1 94 ? -8.346 2.143 26.551 1.00 59.91 94 PHE A O 1
ATOM 724 N N . LEU A 1 95 ? -9.809 0.870 27.667 1.00 59.34 95 LEU A N 1
ATOM 725 C CA . LEU A 1 95 ? -9.816 -0.273 26.782 1.00 59.34 95 LEU A CA 1
ATOM 726 C C . LEU A 1 95 ? -10.811 -0.107 25.615 1.00 59.34 95 LEU A C 1
ATOM 728 O O . LEU A 1 95 ? -10.743 -0.820 24.610 1.00 59.34 95 LEU A O 1
ATOM 732 N N . LYS A 1 96 ? -11.708 0.882 25.692 1.00 63.38 96 LYS A N 1
ATOM 733 C CA . LYS A 1 96 ? -12.733 1.127 24.678 1.00 63.38 96 LYS A CA 1
ATOM 734 C C . LYS A 1 96 ? -12.102 1.408 23.312 1.00 63.38 96 LYS A C 1
ATOM 736 O O . LYS A 1 96 ? -11.178 2.208 23.153 1.00 63.38 96 LYS A O 1
ATOM 741 N N . ALA A 1 97 ? -12.619 0.738 22.286 1.00 61.19 97 ALA A N 1
ATOM 742 C CA . ALA A 1 97 ? -12.157 0.897 20.915 1.00 61.19 97 ALA A CA 1
ATOM 743 C C . ALA A 1 97 ? -12.352 2.348 20.429 1.00 61.19 97 ALA A C 1
ATOM 745 O O . ALA A 1 97 ? -13.455 2.761 20.079 1.00 61.19 97 ALA A O 1
ATOM 746 N N . SER A 1 98 ? -11.269 3.130 20.403 1.00 70.44 98 SER A N 1
ATOM 747 C CA . SER A 1 98 ? -11.288 4.496 19.873 1.00 70.44 98 SER A CA 1
ATOM 748 C C . SER A 1 98 ? -11.434 4.501 18.344 1.00 70.44 98 SER A C 1
ATOM 750 O O . SER A 1 98 ? -10.699 3.809 17.625 1.00 70.44 98 SER A O 1
ATOM 752 N N . LYS A 1 99 ? -12.378 5.306 17.835 1.00 75.81 99 LYS A N 1
ATOM 753 C CA . LYS A 1 99 ? -12.642 5.462 16.392 1.00 75.81 99 LYS A CA 1
ATOM 754 C C . LYS A 1 99 ? -11.430 6.048 15.658 1.00 75.81 99 LYS A C 1
ATOM 756 O O . LYS A 1 99 ? -11.068 5.546 14.599 1.00 75.81 99 LYS A O 1
ATOM 761 N N . LEU A 1 100 ? -10.746 7.018 16.274 1.00 78.62 100 LEU A N 1
ATOM 762 C CA . LEU A 1 100 ? -9.513 7.633 15.759 1.00 78.62 100 LEU A CA 1
ATOM 763 C C . LEU A 1 100 ? -8.419 6.592 15.506 1.00 78.62 100 LEU A C 1
ATOM 765 O O . LEU A 1 100 ? -7.819 6.549 14.436 1.00 78.62 100 LEU A O 1
ATOM 769 N N . ARG A 1 101 ? -8.223 5.678 16.460 1.00 73.06 101 ARG A N 1
ATOM 770 C CA . ARG A 1 101 ? -7.241 4.593 16.336 1.00 73.06 101 ARG A CA 1
ATOM 771 C C . ARG A 1 101 ? -7.587 3.617 15.211 1.00 73.06 101 ARG A C 1
ATOM 773 O O . ARG A 1 101 ? -6.694 3.066 14.572 1.00 73.06 101 ARG A O 1
ATOM 780 N N . THR A 1 102 ? -8.876 3.401 14.967 1.00 75.50 102 THR A N 1
ATOM 781 C CA . THR A 1 102 ? -9.349 2.533 13.880 1.00 75.50 102 THR A CA 1
ATOM 782 C C . THR A 1 102 ? -9.007 3.145 12.525 1.00 75.50 102 THR A C 1
ATOM 784 O O . THR A 1 102 ? -8.393 2.475 11.701 1.00 75.50 102 THR A O 1
ATOM 787 N N . VAL A 1 103 ? -9.305 4.433 12.333 1.00 81.31 103 VAL A N 1
ATOM 788 C CA . VAL A 1 103 ? -8.940 5.168 11.110 1.00 81.31 103 VAL A CA 1
ATOM 789 C C . VAL A 1 103 ? -7.426 5.176 10.911 1.00 81.31 103 VAL A C 1
ATOM 791 O O . VAL A 1 103 ? -6.962 4.871 9.818 1.00 81.31 103 VAL A O 1
ATOM 794 N N . ALA A 1 104 ? -6.651 5.415 11.972 1.00 83.75 104 ALA A N 1
ATOM 795 C CA . ALA A 1 104 ? -5.193 5.366 11.901 1.00 83.75 104 ALA A CA 1
ATOM 796 C C . ALA A 1 104 ? -4.668 3.979 11.485 1.00 83.75 104 ALA A C 1
ATOM 798 O O . ALA A 1 104 ? -3.760 3.894 10.668 1.00 83.75 104 ALA A O 1
ATOM 799 N N . THR A 1 105 ? -5.261 2.888 11.985 1.00 82.06 105 THR A N 1
ATOM 800 C CA . THR A 1 105 ? -4.831 1.519 11.639 1.00 82.06 105 THR A CA 1
ATOM 801 C C . THR A 1 105 ? -5.105 1.206 10.168 1.00 82.06 105 THR A C 1
ATOM 803 O O . THR A 1 105 ? -4.208 0.745 9.472 1.00 82.06 105 THR A O 1
ATOM 806 N N . TYR A 1 106 ? -6.307 1.496 9.660 1.00 80.25 106 TYR A N 1
ATOM 807 C CA . TYR A 1 106 ? -6.610 1.277 8.239 1.00 80.25 106 TYR A CA 1
ATOM 808 C C . TYR A 1 106 ? -5.853 2.244 7.323 1.00 80.25 106 TYR A C 1
ATOM 810 O O . TYR A 1 106 ? -5.455 1.847 6.233 1.00 80.25 106 TYR A O 1
ATOM 818 N N . GLY A 1 107 ? -5.607 3.478 7.768 1.00 83.38 107 GLY A N 1
ATOM 819 C CA . GLY A 1 107 ? -4.805 4.454 7.036 1.00 83.38 107 GLY A CA 1
ATOM 820 C C . GLY A 1 107 ? -3.350 4.010 6.911 1.00 83.38 107 GLY A C 1
ATOM 821 O O . GLY A 1 107 ? -2.854 3.860 5.802 1.00 83.38 107 GLY A O 1
ATOM 822 N N . VAL A 1 108 ? -2.682 3.726 8.032 1.00 85.56 108 VAL A N 1
ATOM 823 C CA . VAL A 1 108 ? -1.266 3.325 8.042 1.00 85.56 108 VAL A CA 1
ATOM 824 C C . VAL A 1 108 ? -1.071 1.959 7.394 1.00 85.56 108 VAL A C 1
ATOM 826 O O . VAL A 1 108 ? -0.200 1.820 6.542 1.00 85.56 108 VAL A O 1
ATOM 829 N N . CYS A 1 109 ? -1.884 0.954 7.735 1.00 85.44 109 CYS A N 1
ATOM 830 C CA . CYS A 1 109 ? -1.748 -0.367 7.123 1.00 85.44 109 CYS A CA 1
ATOM 831 C C . CYS A 1 109 ? -2.171 -0.363 5.652 1.00 85.44 109 CYS A C 1
ATOM 833 O O . CYS A 1 109 ? -1.513 -1.006 4.848 1.00 85.44 109 CYS A O 1
ATOM 835 N N . GLY A 1 110 ? -3.228 0.359 5.274 1.00 84.19 110 GLY A N 1
ATOM 836 C CA . GLY A 1 110 ? -3.688 0.425 3.888 1.00 84.19 110 GLY A CA 1
ATOM 837 C C . GLY A 1 110 ? -2.735 1.220 3.000 1.00 84.19 110 GLY A C 1
ATOM 838 O O . GLY A 1 110 ? -2.168 0.672 2.057 1.00 84.19 110 GLY A O 1
ATOM 839 N N . ILE A 1 111 ? -2.520 2.501 3.318 1.00 84.69 111 ILE A N 1
ATOM 840 C CA . ILE A 1 111 ? -1.655 3.394 2.531 1.00 84.69 111 ILE A CA 1
ATOM 841 C C . ILE A 1 111 ? -0.204 2.915 2.608 1.00 84.69 111 ILE A C 1
ATOM 843 O O . ILE A 1 111 ? 0.456 2.816 1.578 1.00 84.69 111 ILE A O 1
ATOM 847 N N . GLY A 1 112 ? 0.283 2.557 3.800 1.00 83.81 112 GLY A N 1
ATOM 848 C CA . GLY A 1 112 ? 1.654 2.084 3.985 1.00 83.81 112 GLY A CA 1
ATOM 849 C C . GLY A 1 112 ? 1.941 0.798 3.213 1.00 83.81 112 GLY A C 1
ATOM 850 O O . GLY A 1 112 ? 2.947 0.723 2.510 1.00 83.81 112 GLY A O 1
ATOM 851 N N . ALA A 1 113 ? 1.041 -0.190 3.262 1.00 84.56 113 ALA A N 1
ATOM 852 C CA . ALA A 1 113 ? 1.232 -1.425 2.505 1.00 84.56 113 ALA A CA 1
ATOM 853 C C . ALA A 1 113 ? 1.051 -1.226 0.994 1.00 84.56 113 ALA A C 1
ATOM 855 O O . ALA A 1 113 ? 1.759 -1.862 0.218 1.00 84.56 113 ALA A O 1
ATOM 856 N N . ALA A 1 114 ? 0.167 -0.326 0.553 1.00 83.88 114 ALA A N 1
ATOM 857 C CA . ALA A 1 114 ? 0.032 0.016 -0.862 1.00 83.88 114 ALA A CA 1
ATOM 858 C C . ALA A 1 114 ? 1.300 0.694 -1.409 1.00 83.88 114 ALA A C 1
ATOM 860 O O . ALA A 1 114 ? 1.778 0.324 -2.480 1.00 83.88 114 ALA A O 1
ATOM 861 N N . VAL A 1 115 ? 1.879 1.645 -0.667 1.00 87.88 115 VAL A N 1
ATOM 862 C CA . VAL A 1 115 ? 3.139 2.310 -1.040 1.00 87.88 115 VAL A CA 1
ATOM 863 C C . VAL A 1 115 ? 4.287 1.301 -1.085 1.00 87.88 115 VAL A C 1
ATOM 865 O O . VAL A 1 115 ? 4.994 1.230 -2.089 1.00 87.88 115 VAL A O 1
ATOM 868 N N . LEU A 1 116 ? 4.438 0.471 -0.049 1.00 88.06 116 LEU A N 1
ATOM 869 C CA . LEU A 1 116 ? 5.460 -0.579 -0.017 1.00 88.06 116 LEU A CA 1
ATOM 870 C C . LEU A 1 116 ? 5.282 -1.590 -1.157 1.00 88.06 116 LEU A C 1
ATOM 872 O O . LEU A 1 116 ? 6.247 -1.914 -1.844 1.00 88.06 116 LEU A O 1
ATOM 876 N N . GLY A 1 117 ? 4.055 -2.048 -1.404 1.00 82.12 117 GLY A N 1
ATOM 877 C CA . GLY A 1 117 ? 3.744 -2.964 -2.498 1.00 82.12 117 GLY A CA 1
ATOM 878 C C . GLY A 1 117 ? 4.042 -2.364 -3.872 1.00 82.12 117 GLY A C 1
ATOM 879 O O . GLY A 1 117 ? 4.598 -3.048 -4.728 1.00 82.12 117 GLY A O 1
ATOM 880 N N . GLY A 1 118 ? 3.740 -1.079 -4.077 1.00 79.81 118 GLY A N 1
ATOM 881 C CA . GLY A 1 118 ? 4.066 -0.360 -5.309 1.00 79.81 118 GLY A CA 1
ATOM 882 C C . GLY A 1 118 ? 5.572 -0.243 -5.542 1.00 79.81 118 GLY A C 1
ATOM 883 O O . GLY A 1 118 ? 6.037 -0.514 -6.646 1.00 79.81 118 GLY A O 1
ATOM 884 N N . LEU A 1 119 ? 6.348 0.075 -4.498 1.00 86.19 119 LEU A N 1
ATOM 885 C CA . LEU A 1 119 ? 7.812 0.132 -4.577 1.00 86.19 119 LEU A CA 1
ATOM 886 C C . LEU A 1 119 ? 8.416 -1.234 -4.904 1.00 86.19 119 LEU A C 1
ATOM 888 O O . LEU A 1 119 ? 9.250 -1.333 -5.802 1.00 86.19 119 LEU A O 1
ATOM 892 N N . VAL A 1 120 ? 7.961 -2.293 -4.230 1.00 86.25 120 VAL A N 1
ATOM 893 C CA . VAL A 1 120 ? 8.402 -3.665 -4.520 1.00 86.25 120 VAL A CA 1
ATOM 894 C C . VAL A 1 120 ? 8.027 -4.057 -5.953 1.00 86.25 120 VAL A C 1
ATOM 896 O O . VAL A 1 120 ? 8.860 -4.603 -6.669 1.00 86.25 120 VAL A O 1
ATOM 899 N N . GLY A 1 121 ? 6.822 -3.718 -6.418 1.00 79.69 121 GLY A N 1
ATOM 900 C CA . GLY A 1 121 ? 6.388 -3.947 -7.799 1.00 79.69 121 GLY A CA 1
ATOM 901 C C . GLY A 1 121 ? 7.222 -3.191 -8.841 1.00 79.69 121 GLY A C 1
ATOM 902 O O . GLY A 1 121 ? 7.552 -3.755 -9.886 1.00 79.69 121 GLY A O 1
ATOM 903 N N . SER A 1 122 ? 7.624 -1.951 -8.551 1.00 82.06 122 SER A N 1
ATOM 904 C CA . SER A 1 122 ? 8.535 -1.174 -9.403 1.00 82.06 122 SER A CA 1
ATOM 905 C C . SER A 1 122 ? 9.937 -1.788 -9.448 1.00 82.06 122 SER A C 1
ATOM 907 O O . SER A 1 122 ? 10.515 -1.921 -10.524 1.00 82.06 122 SER A O 1
ATOM 909 N N . LEU A 1 123 ? 10.471 -2.217 -8.299 1.00 84.50 123 LEU A N 1
ATOM 910 C CA . LEU A 1 123 ? 11.759 -2.915 -8.201 1.00 84.50 123 LEU A CA 1
ATOM 911 C C . LEU A 1 123 ? 11.751 -4.233 -8.982 1.00 84.50 123 LEU A C 1
ATOM 913 O O . LEU A 1 123 ? 12.692 -4.520 -9.723 1.00 84.50 123 LEU A O 1
ATOM 917 N N . VAL A 1 124 ? 10.672 -5.011 -8.867 1.00 82.25 124 VAL A N 1
ATOM 918 C CA . VAL A 1 124 ? 10.492 -6.254 -9.627 1.00 82.25 124 VAL A CA 1
ATOM 919 C C . VAL A 1 124 ? 10.425 -5.963 -11.127 1.00 82.25 124 VAL A C 1
ATOM 921 O O . VAL A 1 124 ? 11.129 -6.622 -11.891 1.00 82.25 124 VAL A O 1
ATOM 924 N N . GLY A 1 125 ? 9.673 -4.944 -11.551 1.00 74.44 125 GLY A N 1
ATOM 925 C CA . GLY A 1 125 ? 9.603 -4.522 -12.954 1.00 74.44 125 GLY A CA 1
ATOM 926 C C . GLY A 1 125 ? 10.962 -4.111 -13.520 1.00 74.44 125 GLY A C 1
ATOM 927 O O . GLY A 1 125 ? 11.362 -4.580 -14.584 1.00 74.44 125 GLY A O 1
ATOM 928 N N . MET A 1 126 ? 11.724 -3.318 -12.761 1.00 76.31 126 MET A N 1
ATOM 929 C CA . MET A 1 126 ? 13.070 -2.890 -13.148 1.00 76.31 126 MET A CA 1
ATOM 930 C C . MET A 1 126 ? 14.035 -4.081 -13.245 1.00 76.31 126 MET A C 1
ATOM 932 O O . MET A 1 126 ? 14.830 -4.167 -14.179 1.00 76.31 126 MET A O 1
ATOM 936 N N . SER A 1 127 ? 13.928 -5.048 -12.327 1.00 68.94 127 SER A N 1
ATOM 937 C CA . SER A 1 127 ? 14.732 -6.277 -12.359 1.00 68.94 127 SER A CA 1
ATOM 938 C C . SER A 1 127 ? 14.365 -7.216 -13.521 1.00 68.94 127 SER A C 1
ATOM 940 O O . SER A 1 127 ? 15.233 -7.918 -14.042 1.00 68.94 127 SER A O 1
ATOM 942 N N . GLY A 1 128 ? 13.099 -7.206 -13.959 1.00 61.41 128 GLY A N 1
ATOM 943 C CA . GLY A 1 128 ? 12.618 -7.945 -15.127 1.00 61.41 128 GLY A CA 1
ATOM 944 C C . GLY A 1 128 ? 13.218 -7.418 -16.431 1.00 61.41 128 GLY A C 1
ATOM 945 O O . GLY A 1 128 ? 13.742 -8.209 -17.215 1.00 61.41 128 GLY A O 1
ATOM 946 N N . GLY A 1 129 ? 13.257 -6.091 -16.604 1.00 56.62 129 GLY A N 1
ATOM 947 C CA . GLY A 1 129 ? 13.983 -5.451 -17.710 1.00 56.62 129 GLY A CA 1
ATOM 948 C C . GLY A 1 129 ? 15.488 -5.741 -17.666 1.00 56.62 129 GLY A C 1
ATOM 949 O O . GLY A 1 129 ? 16.100 -6.051 -18.686 1.00 56.62 129 GLY A O 1
ATOM 950 N N . TRP A 1 130 ? 16.073 -5.781 -16.464 1.00 52.31 130 TRP A N 1
ATOM 951 C CA . TRP A 1 130 ? 17.486 -6.123 -16.254 1.00 52.31 130 TRP A CA 1
ATOM 952 C C . TRP A 1 130 ? 17.852 -7.548 -16.707 1.00 52.31 130 TRP A C 1
ATOM 954 O O . TRP A 1 130 ? 18.983 -7.794 -17.131 1.00 52.31 130 TRP A O 1
ATOM 964 N N . ARG A 1 131 ? 16.907 -8.498 -16.635 1.00 54.22 131 ARG A N 1
ATOM 965 C CA . ARG A 1 131 ? 17.096 -9.887 -17.093 1.00 54.22 131 ARG A CA 1
ATOM 966 C C . ARG A 1 131 ? 16.955 -10.052 -18.608 1.00 54.22 131 ARG A C 1
ATOM 968 O O . ARG A 1 131 ? 17.609 -10.926 -19.166 1.00 54.22 131 ARG A O 1
ATOM 975 N N . GLN A 1 132 ? 16.156 -9.232 -19.288 1.00 55.25 132 GLN A N 1
ATOM 976 C CA . GLN A 1 132 ? 16.043 -9.272 -20.755 1.00 55.25 132 GLN A CA 1
ATOM 977 C C . GLN A 1 132 ? 17.288 -8.716 -21.468 1.00 55.25 132 GLN A C 1
ATOM 979 O O . GLN A 1 132 ? 17.542 -9.033 -22.629 1.00 55.25 132 GLN A O 1
ATOM 984 N N . ASP A 1 133 ? 18.124 -7.953 -20.764 1.00 59.38 133 ASP A N 1
ATOM 985 C CA . ASP A 1 133 ? 19.214 -7.180 -21.359 1.00 59.38 133 ASP A CA 1
ATOM 986 C C . ASP A 1 133 ? 20.570 -7.908 -21.447 1.00 59.38 133 ASP A C 1
ATOM 988 O O . ASP A 1 133 ? 21.623 -7.295 -21.645 1.00 59.38 133 ASP A O 1
ATOM 992 N N . HIS A 1 134 ? 20.585 -9.243 -21.351 1.00 61.44 134 HIS A N 1
ATOM 993 C CA . HIS A 1 134 ? 21.813 -10.031 -21.522 1.00 61.44 134 HIS A CA 1
ATOM 994 C C . HIS A 1 134 ? 22.476 -9.807 -22.891 1.00 61.44 134 HIS A C 1
ATOM 996 O O . HIS A 1 134 ? 23.706 -9.770 -22.989 1.00 61.44 134 HIS A O 1
ATOM 1002 N N . GLU A 1 135 ? 21.688 -9.613 -23.949 1.00 63.06 135 GLU A N 1
ATOM 1003 C CA . GLU A 1 135 ? 22.208 -9.327 -25.288 1.00 63.06 135 GLU A CA 1
ATOM 1004 C C . GLU A 1 135 ? 22.699 -7.887 -25.445 1.00 63.06 135 GLU A C 1
ATOM 1006 O O . GLU A 1 135 ? 23.726 -7.662 -26.093 1.00 63.06 135 GLU A O 1
ATOM 1011 N N . ALA A 1 136 ? 22.025 -6.913 -24.828 1.00 63.16 136 ALA A N 1
ATOM 1012 C CA . ALA A 1 136 ? 22.474 -5.524 -24.832 1.00 63.16 136 ALA A CA 1
ATOM 1013 C C . ALA A 1 136 ? 23.769 -5.361 -24.028 1.00 63.16 136 ALA A C 1
ATOM 1015 O O . ALA A 1 136 ? 24.704 -4.725 -24.506 1.00 63.16 136 ALA A O 1
ATOM 1016 N N . ARG A 1 137 ? 23.910 -6.057 -22.891 1.00 66.06 137 ARG A N 1
ATOM 1017 C CA . ARG A 1 137 ? 25.176 -6.151 -22.145 1.00 66.06 137 ARG A CA 1
ATOM 1018 C C . ARG A 1 137 ? 26.305 -6.736 -22.984 1.00 66.06 137 ARG A C 1
ATOM 1020 O O . ARG A 1 137 ? 27.413 -6.205 -22.976 1.00 66.06 137 ARG A O 1
ATOM 1027 N N . ARG A 1 138 ? 26.038 -7.795 -23.759 1.00 75.81 138 ARG A N 1
ATOM 1028 C CA . ARG A 1 138 ? 27.024 -8.369 -24.695 1.00 75.81 138 ARG A CA 1
ATOM 1029 C C . ARG A 1 138 ? 27.366 -7.412 -25.842 1.00 75.81 138 ARG A C 1
ATOM 1031 O O . ARG A 1 138 ? 28.479 -7.472 -26.364 1.00 75.81 138 ARG A O 1
ATOM 1038 N N . ARG A 1 139 ? 26.444 -6.547 -26.273 1.00 72.12 139 ARG A N 1
ATOM 1039 C CA . ARG A 1 139 ? 26.712 -5.492 -27.269 1.00 72.12 139 ARG A CA 1
ATOM 1040 C C . ARG A 1 139 ? 27.544 -4.354 -26.669 1.00 72.12 139 ARG A C 1
ATOM 1042 O O . ARG A 1 139 ? 28.571 -4.011 -27.248 1.00 72.12 139 ARG A O 1
ATOM 1049 N N . ALA A 1 140 ? 27.187 -3.873 -25.482 1.00 75.38 140 ALA A N 1
ATOM 1050 C CA . ALA A 1 140 ? 27.926 -2.848 -24.749 1.00 75.38 140 ALA A CA 1
ATOM 1051 C C . ALA A 1 140 ? 29.355 -3.300 -24.411 1.00 75.38 140 ALA A C 1
ATOM 1053 O O . ALA A 1 140 ? 30.307 -2.576 -24.684 1.00 75.38 140 ALA A O 1
ATOM 1054 N N . ALA A 1 141 ? 29.533 -4.536 -23.929 1.00 79.00 141 ALA A N 1
ATOM 1055 C CA . ALA A 1 141 ? 30.852 -5.104 -23.647 1.00 79.00 141 ALA A CA 1
ATOM 1056 C C . ALA A 1 141 ? 31.732 -5.193 -24.906 1.00 79.00 141 ALA A C 1
ATOM 1058 O O . ALA A 1 141 ? 32.918 -4.875 -24.860 1.00 79.00 141 ALA A O 1
ATOM 1059 N N . ARG A 1 142 ? 31.150 -5.568 -26.055 1.00 83.50 142 ARG A N 1
ATOM 1060 C CA . ARG A 1 142 ? 31.863 -5.590 -27.343 1.00 83.50 142 ARG A CA 1
ATOM 1061 C C . ARG A 1 142 ? 32.220 -4.186 -27.836 1.00 83.50 142 ARG A C 1
ATOM 1063 O O . ARG A 1 142 ? 33.305 -4.008 -28.382 1.00 83.50 142 ARG A O 1
ATOM 1070 N N . GLY A 1 143 ? 31.343 -3.202 -27.645 1.00 85.75 143 GLY A N 1
ATOM 1071 C CA . GLY A 1 143 ? 31.625 -1.796 -27.951 1.00 85.75 143 GLY A CA 1
ATOM 1072 C C . GLY A 1 143 ? 32.765 -1.240 -27.098 1.00 85.75 143 GLY A C 1
ATOM 1073 O O . GLY A 1 143 ? 33.706 -0.660 -27.635 1.00 85.75 143 GLY A O 1
ATOM 1074 N N . LEU A 1 144 ? 32.739 -1.516 -25.792 1.00 83.38 144 LEU A N 1
ATOM 1075 C CA . LEU A 1 144 ? 33.786 -1.104 -24.860 1.00 83.38 144 LEU A CA 1
ATOM 1076 C C . LEU A 1 144 ? 35.128 -1.763 -25.194 1.00 83.38 144 LEU A C 1
ATOM 1078 O O . LEU A 1 144 ? 36.146 -1.086 -25.260 1.00 83.38 144 LEU A O 1
ATOM 1082 N N . ALA A 1 145 ? 35.135 -3.070 -25.469 1.00 86.31 145 ALA A N 1
ATOM 1083 C CA . ALA A 1 145 ? 36.349 -3.785 -25.859 1.00 86.31 145 ALA A CA 1
ATOM 1084 C C . ALA A 1 145 ? 36.974 -3.198 -27.135 1.00 86.31 145 ALA A C 1
ATOM 1086 O O . ALA A 1 145 ? 38.190 -3.051 -27.215 1.00 86.31 145 ALA A O 1
ATOM 1087 N N . LYS A 1 146 ? 36.151 -2.807 -28.119 1.00 87.12 146 LYS A N 1
ATOM 1088 C CA . LYS A 1 146 ? 36.623 -2.123 -29.333 1.00 87.12 146 LYS A CA 1
ATOM 1089 C C . LYS A 1 146 ? 37.180 -0.731 -29.042 1.00 87.12 146 LYS A C 1
ATOM 1091 O O . LYS A 1 146 ? 38.185 -0.363 -29.641 1.00 87.12 146 LYS A O 1
ATOM 1096 N N . PHE A 1 147 ? 36.545 0.022 -28.145 1.00 90.00 147 PHE A N 1
ATOM 1097 C CA . PHE A 1 147 ? 37.026 1.330 -27.706 1.00 90.00 147 PHE A CA 1
ATOM 1098 C C . PHE A 1 147 ? 38.403 1.214 -27.038 1.00 90.00 147 PHE A C 1
ATOM 1100 O O . PHE A 1 147 ? 39.358 1.831 -27.500 1.00 90.00 147 PHE A O 1
ATOM 1107 N N . TRP A 1 148 ? 38.547 0.325 -26.052 1.00 87.31 148 TRP A N 1
ATOM 1108 C CA . TRP A 1 148 ? 39.822 0.081 -25.371 1.00 87.31 148 TRP A CA 1
ATOM 1109 C C . TRP A 1 148 ? 40.907 -0.461 -26.308 1.00 87.31 148 TRP A C 1
ATOM 1111 O O . TRP A 1 148 ? 42.054 -0.037 -26.229 1.00 87.31 148 TRP A O 1
ATOM 1121 N N . ALA A 1 149 ? 40.558 -1.337 -27.254 1.00 89.88 149 ALA A N 1
ATOM 1122 C CA . ALA A 1 149 ? 41.498 -1.840 -28.261 1.00 89.88 149 ALA A CA 1
ATOM 1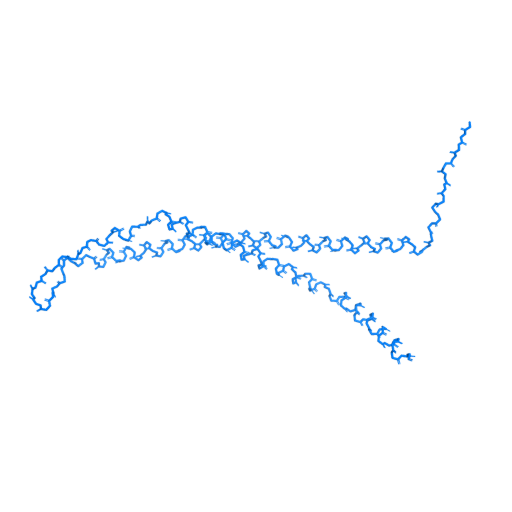123 C C . ALA A 1 149 ? 41.932 -0.783 -29.296 1.00 89.88 149 ALA A C 1
ATOM 1125 O O . ALA A 1 149 ? 42.900 -1.002 -30.033 1.00 89.88 149 ALA A O 1
ATOM 1126 N N . LYS A 1 150 ? 41.187 0.320 -29.410 1.00 86.56 150 LYS A N 1
ATOM 1127 C CA . LYS A 1 150 ? 41.540 1.480 -30.231 1.00 86.56 150 LYS A CA 1
ATOM 1128 C C . LYS A 1 150 ? 42.408 2.455 -29.437 1.00 86.56 150 LYS A C 1
ATOM 1130 O O . LYS A 1 150 ? 43.386 2.943 -29.987 1.00 86.56 150 LYS A O 1
ATOM 1135 N N . GLU A 1 151 ? 42.093 2.666 -28.161 1.00 87.69 151 GLU A N 1
ATOM 1136 C CA . GLU A 1 151 ? 42.888 3.499 -27.252 1.00 87.69 151 GLU A CA 1
ATOM 1137 C C . GLU A 1 151 ? 44.284 2.903 -27.019 1.00 87.69 151 GLU A C 1
ATOM 1139 O O . GLU A 1 151 ? 45.274 3.607 -27.118 1.00 87.69 151 GLU A O 1
ATOM 1144 N N . ALA A 1 152 ? 44.387 1.583 -26.834 1.00 83.19 152 ALA A N 1
ATOM 1145 C CA . ALA A 1 152 ? 45.665 0.885 -26.653 1.00 83.19 152 ALA A CA 1
ATOM 1146 C C . ALA A 1 152 ? 46.549 0.823 -27.918 1.00 83.19 152 ALA A C 1
ATOM 1148 O O . ALA A 1 152 ? 47.672 0.329 -27.860 1.00 83.19 152 ALA A O 1
ATOM 1149 N N . ARG A 1 153 ? 46.029 1.251 -29.076 1.00 79.06 153 ARG A N 1
ATOM 1150 C CA . ARG A 1 153 ? 46.765 1.333 -30.350 1.00 79.06 153 ARG A CA 1
ATOM 1151 C C . ARG A 1 153 ? 47.282 2.741 -30.656 1.00 79.06 153 ARG A C 1
ATOM 1153 O O . ARG A 1 153 ? 47.887 2.931 -31.710 1.00 79.06 153 ARG A O 1
ATOM 1160 N N . LYS A 1 154 ? 46.983 3.698 -29.784 1.00 60.09 154 LYS A N 1
ATOM 1161 C CA . LYS A 1 154 ? 47.385 5.097 -29.865 1.00 60.09 154 LYS A CA 1
ATOM 1162 C C . LYS A 1 154 ? 48.573 5.339 -28.941 1.00 60.09 154 LYS A C 1
ATOM 1164 O O . LYS A 1 154 ? 49.396 6.199 -29.311 1.00 60.09 154 LYS A O 1
#

Sequence (154 aa):
MSRSSSALSLGLPGDNDDIARRAEEDQRDRDAFDAVTRTSLNGRNTGLVLGIGLAVYLRREKTRLFEAMKIAERPIAVVLPNGKAEHLPDLAPFLKASKLRTVATYGVCGIGAAVLGGLVGSLVGMSGGWRQDHEARRRAARGLAKFWAKEARK

Foldseek 3Di:
DDDDPPDDPPDDPVPVVVVVVVVVVVVVVVVLVVLLQVLLQVLLVVLLVVLVVVLVVVVVVLVVVVVVCVVVDPPQFDQDPVRDTDGDPDCVVVSDDDPVVSCVSSCCSRVVSSVVRSVVSSVVSNVVVVVVCPVVVVVVVVVVVVVVVVVVVD

pLDDT: mean 72.72, std 12.99, range [41.22, 90.0]

Radius of gyration: 33.88 Å; chains: 1; bounding box: 61×42×119 Å